Protein AF-A0A1A8PKD4-F1 (afdb_monomer)

Foldseek 3Di:
DPLPVVVVVLVVVLVVVLVVLVPDPDPDPVVSVVVNVVSVVVSVVVVVVSVVVVVVVVVVVVVVVPDDPPDPPDVVVVVVVVVVVD

Solvent-accessible surface area (backbone atoms only — not comparable to full-atom values): 5163 Å² total; per-residue (Å²): 129,79,67,59,66,57,51,52,55,49,51,54,53,52,51,53,50,51,51,54,56,65,74,48,88,58,96,47,68,67,57,48,54,53,51,52,52,53,50,53,50,53,52,50,53,52,52,52,50,52,50,53,52,50,50,53,53,48,53,56,52,51,62,72,64,70,86,63,99,75,73,73,79,54,69,69,57,55,53,54,50,55,66,72,76,107

Nearest PDB structures (foldseek):
  3zjc-assembly1_A  TM=7.106E-01  e=2.274E+00  Homo sapiens
  3fx7-assembly1_B  TM=5.402E-01  e=6.680E+00  Helicobacter pylori
  6vyp-assembly2_k  TM=4.991E-01  e=5.786E+00  Homo sapiens

pLDDT: mean 76.46, std 13.93, range [37.53, 91.81]

Radius of gyration: 19.99 Å; Cα contacts (8 Å, |Δi|>4): 11; chains: 1; bounding box: 45×25×54 Å

Secondary structure (DSSP, 8-state):
--HHHHHHHHHHHHHHHHHHHHHS--SSHHHHHHHHHHHHHHHHHHHHHHHHHHHHHHHHHHHHT-S-S-----HHHHHHHHHHH-

Organism: NCBI:txid704102

Structure (mmCIF, N/CA/C/O backbone):
data_AF-A0A1A8PKD4-F1
#
_entry.id   AF-A0A1A8PKD4-F1
#
loop_
_atom_site.group_PDB
_atom_site.id
_atom_site.type_symbol
_atom_site.label_atom_id
_atom_site.label_alt_id
_atom_site.label_comp_id
_atom_site.label_asym_id
_atom_site.label_entity_id
_atom_site.label_seq_id
_atom_site.pdbx_PDB_ins_code
_atom_site.Cartn_x
_atom_site.Cartn_y
_atom_site.Cartn_z
_atom_site.occupancy
_atom_site.B_iso_or_equiv
_atom_site.auth_seq_id
_atom_site.auth_comp_id
_atom_site.auth_asym_id
_atom_site.auth_atom_id
_atom_site.pdbx_PDB_model_num
ATOM 1 N N . SER A 1 1 ? 5.957 -8.204 -18.730 1.00 37.53 1 SER A N 1
ATOM 2 C CA . SER A 1 1 ? 4.523 -8.234 -18.384 1.00 37.53 1 SER A CA 1
ATOM 3 C C . SER A 1 1 ? 4.222 -8.820 -16.997 1.00 37.53 1 SER A C 1
ATOM 5 O O . SER A 1 1 ? 3.076 -8.755 -16.598 1.00 37.53 1 SER A O 1
ATOM 7 N N . ASN A 1 2 ? 5.196 -9.285 -16.195 1.00 46.50 2 ASN A N 1
ATOM 8 C CA . ASN A 1 2 ? 4.914 -9.912 -14.881 1.00 46.50 2 ASN A CA 1
ATOM 9 C C . ASN A 1 2 ? 4.734 -8.952 -13.683 1.00 46.50 2 ASN A C 1
ATOM 11 O O . ASN A 1 2 ? 4.595 -9.418 -12.557 1.00 46.50 2 ASN A O 1
ATOM 15 N N . GLY A 1 3 ? 4.785 -7.633 -13.888 1.00 51.88 3 GLY A N 1
ATOM 16 C CA . GLY A 1 3 ? 4.683 -6.658 -12.794 1.00 51.88 3 GLY A CA 1
ATOM 17 C C . GLY A 1 3 ? 3.252 -6.418 -12.305 1.00 51.88 3 GLY A C 1
ATOM 18 O O . GLY A 1 3 ? 3.054 -6.309 -11.101 1.00 51.88 3 GLY A O 1
ATOM 19 N N . SER A 1 4 ? 2.267 -6.376 -13.215 1.00 58.22 4 SER A N 1
ATOM 20 C CA . SER A 1 4 ? 0.900 -5.943 -12.879 1.00 58.22 4 SER A CA 1
ATOM 21 C C . SER A 1 4 ? 0.084 -7.009 -12.145 1.00 58.22 4 SER A C 1
ATOM 23 O O . SER A 1 4 ? -0.615 -6.682 -11.194 1.00 58.22 4 SER A O 1
ATOM 25 N N . ALA A 1 5 ? 0.232 -8.286 -12.511 1.00 62.97 5 ALA A N 1
ATOM 26 C CA . ALA A 1 5 ? -0.540 -9.372 -11.900 1.00 62.97 5 ALA A CA 1
ATOM 27 C C . ALA A 1 5 ? -0.201 -9.582 -10.412 1.00 62.97 5 ALA A C 1
ATOM 29 O O . ALA A 1 5 ? -1.075 -9.879 -9.609 1.00 62.97 5 ALA A O 1
ATOM 30 N N . VAL A 1 6 ? 1.066 -9.393 -10.023 1.00 69.44 6 VAL A N 1
ATOM 31 C CA . VAL A 1 6 ? 1.496 -9.522 -8.618 1.00 69.44 6 VAL A CA 1
ATOM 32 C C . VAL A 1 6 ? 1.064 -8.310 -7.789 1.00 69.44 6 VAL A C 1
ATOM 34 O O . VAL A 1 6 ? 0.723 -8.469 -6.620 1.00 69.44 6 VAL A O 1
ATOM 37 N N . SER A 1 7 ? 1.070 -7.103 -8.367 1.00 71.44 7 SER A N 1
ATOM 38 C CA . SER A 1 7 ? 0.587 -5.910 -7.663 1.00 71.44 7 SER A CA 1
ATOM 39 C C . SER A 1 7 ? -0.925 -5.940 -7.469 1.00 71.44 7 SER A C 1
ATOM 41 O O . SER A 1 7 ? -1.382 -5.660 -6.369 1.00 71.44 7 SER A O 1
ATOM 43 N N . GLU A 1 8 ? -1.693 -6.331 -8.489 1.00 75.62 8 GLU A N 1
ATOM 44 C CA . GLU A 1 8 ? -3.145 -6.510 -8.365 1.00 75.62 8 GLU A CA 1
ATOM 45 C C . GLU A 1 8 ? -3.477 -7.573 -7.317 1.00 75.62 8 GLU A C 1
ATOM 47 O O . GLU A 1 8 ? -4.334 -7.329 -6.468 1.00 75.62 8 GLU A O 1
ATOM 52 N N . ASP A 1 9 ? -2.745 -8.699 -7.319 1.00 80.88 9 ASP A N 1
ATOM 53 C CA . ASP A 1 9 ? -2.953 -9.777 -6.350 1.00 80.88 9 ASP A CA 1
ATOM 54 C C . ASP A 1 9 ? -2.763 -9.317 -4.896 1.00 80.88 9 ASP A C 1
ATOM 56 O O . ASP A 1 9 ? -3.495 -9.676 -3.974 1.00 80.88 9 ASP A O 1
ATOM 60 N N . LEU A 1 10 ? -1.755 -8.473 -4.703 1.00 80.31 10 LEU A N 1
ATOM 61 C CA . LEU A 1 10 ? -1.437 -7.898 -3.413 1.00 80.31 10 LEU A CA 1
ATOM 62 C C . LEU A 1 10 ? -2.502 -6.898 -2.949 1.00 80.31 10 LEU A C 1
ATOM 64 O O . LEU A 1 10 ? -2.928 -6.957 -1.796 1.00 80.31 10 LEU A O 1
ATOM 68 N N . PHE A 1 11 ? -2.932 -5.992 -3.829 1.00 81.06 11 PHE A N 1
ATOM 69 C CA . PHE A 1 11 ? -3.917 -4.975 -3.469 1.00 81.06 11 PHE A CA 1
ATOM 70 C C . PHE A 1 11 ? -5.256 -5.595 -3.073 1.00 81.06 11 PHE A C 1
ATOM 72 O O . PHE A 1 11 ? -5.802 -5.205 -2.042 1.00 81.06 11 PHE A O 1
ATOM 79 N N . TRP A 1 12 ? -5.755 -6.600 -3.807 1.00 84.38 12 TRP A N 1
ATOM 80 C CA . TRP A 1 12 ? -7.030 -7.225 -3.434 1.00 84.38 12 TRP A CA 1
ATOM 81 C C . TRP A 1 12 ? -6.937 -7.993 -2.112 1.00 84.38 12 TRP A C 1
ATOM 83 O O . TRP A 1 12 ? -7.887 -7.977 -1.333 1.00 84.38 12 TRP A O 1
ATOM 93 N N . LYS A 1 13 ? -5.797 -8.632 -1.809 1.00 86.56 13 LYS A N 1
ATOM 94 C CA . LYS A 1 13 ? -5.593 -9.316 -0.519 1.00 86.56 13 LYS A CA 1
ATOM 95 C C . LYS A 1 13 ? -5.606 -8.340 0.650 1.00 86.56 13 LYS A C 1
ATOM 97 O O . LYS A 1 13 ? -6.179 -8.654 1.692 1.00 86.56 13 LYS A O 1
ATOM 102 N N . LEU A 1 14 ? -4.978 -7.177 0.484 1.00 87.38 14 LEU A N 1
ATOM 103 C CA . LEU A 1 14 ? -4.962 -6.128 1.503 1.00 87.38 14 LEU A CA 1
ATOM 104 C C . LEU A 1 14 ? -6.358 -5.532 1.714 1.00 87.38 14 LEU A C 1
ATOM 106 O O . LEU A 1 14 ? -6.772 -5.378 2.859 1.00 87.38 14 LEU A O 1
ATOM 110 N N . ASP A 1 15 ? -7.101 -5.280 0.636 1.00 86.38 15 ASP A N 1
ATOM 111 C CA . ASP A 1 15 ? -8.475 -4.766 0.699 1.00 86.38 15 ASP A CA 1
ATOM 112 C C . ASP A 1 15 ? -9.443 -5.760 1.366 1.00 86.38 15 ASP A C 1
ATOM 114 O O . ASP A 1 15 ? -10.190 -5.402 2.282 1.00 86.38 15 ASP A O 1
ATOM 118 N N . ALA A 1 16 ? -9.363 -7.041 0.991 1.00 88.56 16 ALA A N 1
ATOM 119 C CA . ALA A 1 16 ? -10.149 -8.105 1.612 1.00 88.56 16 ALA A CA 1
ATOM 120 C C . ALA A 1 16 ? -9.846 -8.232 3.114 1.00 88.56 16 ALA A C 1
ATOM 122 O O . ALA A 1 16 ? -10.759 -8.380 3.928 1.00 88.56 16 ALA A O 1
ATOM 123 N N . LEU A 1 17 ? -8.569 -8.133 3.496 1.00 87.88 17 LEU A N 1
ATOM 124 C CA . LEU A 1 17 ? -8.148 -8.188 4.893 1.00 87.88 17 LEU A CA 1
ATOM 125 C C . LEU A 1 17 ? -8.607 -6.952 5.681 1.00 87.88 17 LEU A C 1
ATOM 127 O O . LEU A 1 17 ? -9.048 -7.087 6.821 1.00 87.88 17 LEU A O 1
ATOM 131 N N . GLN A 1 18 ? -8.548 -5.762 5.084 1.00 86.69 18 GLN A N 1
ATOM 132 C CA . GLN A 1 18 ? -9.024 -4.531 5.714 1.00 86.69 18 GLN A CA 1
ATOM 133 C C . GLN A 1 18 ? -10.541 -4.566 5.933 1.00 86.69 18 GLN A C 1
ATOM 135 O O . GLN A 1 18 ? -11.015 -4.211 7.013 1.00 86.69 18 GLN A O 1
ATOM 140 N N . THR A 1 19 ? -11.294 -5.051 4.944 1.00 87.62 19 THR A N 1
ATOM 141 C CA . THR A 1 19 ? -12.742 -5.263 5.058 1.00 87.62 19 THR A CA 1
ATOM 142 C C . THR A 1 19 ? -13.065 -6.268 6.163 1.00 87.62 19 THR A C 1
ATOM 144 O O . THR A 1 19 ? -13.876 -5.969 7.032 1.00 87.62 19 THR A O 1
ATOM 147 N N . PHE A 1 20 ? -12.356 -7.399 6.216 1.00 88.81 20 PHE A N 1
ATOM 148 C CA . PHE A 1 20 ? -12.518 -8.391 7.283 1.00 88.81 20 PHE A CA 1
ATOM 149 C C . PHE A 1 20 ? -12.281 -7.807 8.685 1.00 88.81 20 PHE A C 1
ATOM 151 O O . PHE A 1 20 ? -13.060 -8.060 9.600 1.00 88.81 20 PHE A O 1
ATOM 158 N N . ILE A 1 21 ? -11.225 -7.006 8.855 1.00 86.38 21 ILE A N 1
ATOM 159 C CA . ILE A 1 21 ? -10.893 -6.363 10.135 1.00 86.38 21 ILE A CA 1
ATOM 160 C C . ILE A 1 21 ? -11.972 -5.372 10.565 1.00 86.38 21 ILE A C 1
ATOM 162 O O . ILE A 1 21 ? -12.280 -5.293 11.751 1.00 86.38 21 ILE A O 1
ATOM 166 N N . ARG A 1 22 ? -12.546 -4.617 9.628 1.00 82.19 22 ARG A N 1
ATOM 167 C CA . ARG A 1 22 ? -13.612 -3.655 9.926 1.00 82.19 22 ARG A CA 1
ATOM 168 C C . ARG A 1 22 ? -14.924 -4.344 10.301 1.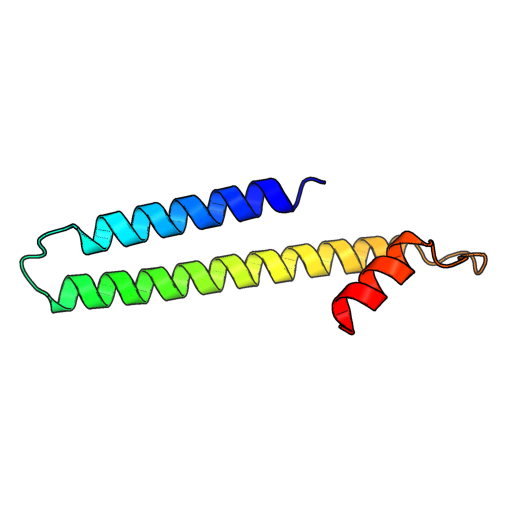00 82.19 22 ARG A C 1
ATOM 170 O O . ARG A 1 22 ? -15.621 -3.867 11.187 1.00 82.19 22 ARG A O 1
ATOM 177 N N . ASP A 1 23 ? -15.247 -5.449 9.638 1.00 89.31 23 ASP A N 1
ATOM 178 C CA . ASP A 1 23 ? -16.523 -6.151 9.820 1.00 89.31 23 ASP A CA 1
ATOM 179 C C . ASP A 1 23 ? -16.537 -7.039 11.087 1.00 89.31 23 ASP A C 1
ATOM 181 O O . ASP A 1 23 ? -17.557 -7.634 11.450 1.00 89.31 23 ASP A O 1
ATOM 185 N N . LEU A 1 24 ? -15.407 -7.116 11.796 1.00 87.25 24 LEU A N 1
ATOM 186 C CA . LEU A 1 24 ? -15.298 -7.759 13.099 1.00 87.25 24 LEU A CA 1
ATOM 187 C C . LEU A 1 24 ? -15.896 -6.877 14.201 1.00 87.25 24 LEU A C 1
ATOM 189 O O . LEU A 1 24 ? -15.549 -5.710 14.367 1.00 87.25 24 LEU A O 1
ATOM 193 N N . HIS A 1 25 ? -16.766 -7.476 15.015 1.00 83.31 25 HIS A N 1
ATOM 194 C CA . HIS A 1 25 ? -17.333 -6.838 16.203 1.00 83.31 25 HIS A CA 1
ATOM 195 C C . HIS A 1 25 ? -16.328 -6.917 17.355 1.00 83.31 25 HIS A C 1
ATOM 197 O O . HIS A 1 25 ? -16.455 -7.755 18.251 1.00 83.31 25 HIS A O 1
ATOM 203 N N . TRP A 1 26 ? -15.281 -6.095 17.290 1.00 86.88 26 TRP A N 1
ATOM 204 C CA . TRP A 1 26 ? -14.255 -6.067 18.325 1.00 86.88 26 TRP A CA 1
ATOM 205 C C . TRP A 1 26 ? -14.873 -5.697 19.681 1.00 86.88 26 TRP A C 1
ATOM 207 O O . TRP A 1 26 ? -15.619 -4.722 19.760 1.00 86.88 26 TRP A O 1
ATOM 217 N N . PRO A 1 27 ? -14.560 -6.440 20.757 1.00 85.50 27 PRO A N 1
ATOM 218 C CA . PRO A 1 27 ? -15.041 -6.107 22.098 1.00 85.50 27 PRO A CA 1
ATOM 219 C C . PRO A 1 27 ? -14.483 -4.764 22.596 1.00 85.50 27 PRO A C 1
ATOM 221 O O . PRO A 1 27 ? -15.115 -4.103 23.414 1.00 85.50 27 PRO A O 1
ATOM 224 N N . GLU A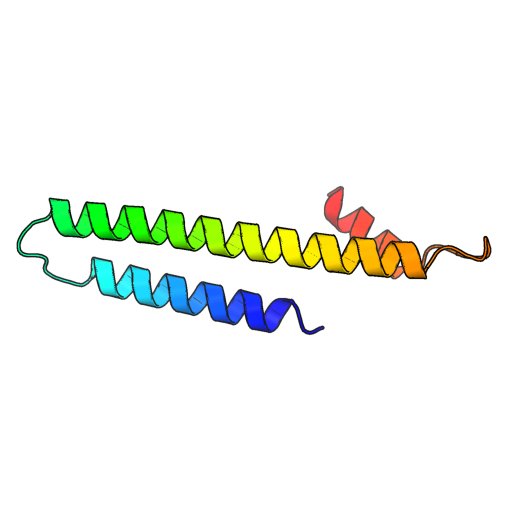 1 28 ? -13.323 -4.355 22.074 1.00 89.12 28 GLU A N 1
ATOM 225 C CA . GLU A 1 28 ? -12.651 -3.091 22.363 1.00 89.12 28 GLU A CA 1
ATOM 226 C C . GLU A 1 28 ? -12.380 -2.346 21.047 1.00 89.12 28 GLU A C 1
ATOM 228 O O . GLU A 1 28 ? -11.646 -2.828 20.182 1.00 89.12 28 GLU A O 1
ATOM 233 N N . GLU A 1 29 ? -12.956 -1.155 20.888 1.00 83.25 29 GLU A N 1
ATOM 234 C CA . GLU A 1 29 ? -12.842 -0.351 19.659 1.00 83.25 29 GLU A CA 1
ATOM 235 C C . GLU A 1 29 ? -11.396 0.122 19.394 1.00 83.25 29 GLU A C 1
ATOM 237 O O . GLU A 1 29 ? -10.941 0.209 18.247 1.00 83.25 29 GLU A O 1
ATOM 242 N N . GLU A 1 30 ? -10.628 0.349 20.465 1.00 88.06 30 GLU A N 1
ATOM 243 C CA . GLU A 1 30 ? -9.214 0.731 20.394 1.00 88.06 30 GLU A CA 1
ATOM 244 C C . GLU A 1 30 ? -8.362 -0.373 19.746 1.00 88.06 30 GLU A C 1
ATOM 246 O O . GLU A 1 30 ? -7.461 -0.086 18.953 1.00 88.06 30 GLU A O 1
ATOM 251 N N . PHE A 1 31 ? -8.699 -1.645 19.989 1.00 86.38 31 PHE A N 1
ATOM 252 C CA . PHE A 1 31 ? -8.014 -2.779 19.374 1.00 86.38 31 PHE A CA 1
ATOM 253 C C . PHE A 1 31 ? -8.219 -2.808 17.856 1.00 86.38 31 PHE A C 1
ATOM 255 O O . PHE A 1 31 ? -7.245 -2.940 17.111 1.00 86.38 31 PHE A O 1
ATOM 262 N N . GLY A 1 32 ? -9.461 -2.626 17.390 1.00 85.94 32 GLY A N 1
ATOM 263 C CA . GLY A 1 32 ? -9.775 -2.556 15.958 1.00 85.94 32 GLY A CA 1
ATOM 264 C C . GLY A 1 32 ? -9.019 -1.422 15.262 1.00 85.94 32 GLY A C 1
ATOM 265 O O . GLY A 1 32 ? -8.383 -1.634 14.227 1.00 85.94 32 GLY A O 1
ATOM 266 N N . THR A 1 33 ? -8.986 -0.246 15.894 1.00 86.06 33 THR A N 1
ATOM 267 C CA . THR A 1 33 ? -8.257 0.937 15.402 1.00 86.06 33 THR A CA 1
ATOM 268 C C . THR A 1 33 ? -6.744 0.694 15.327 1.00 86.06 33 THR A C 1
ATOM 270 O O . THR A 1 33 ? -6.077 1.050 14.345 1.00 86.06 33 THR A O 1
ATOM 273 N N . HIS A 1 34 ? -6.176 0.053 16.351 1.00 91.81 34 HIS A N 1
ATOM 274 C CA . HIS A 1 34 ? -4.756 -0.281 16.385 1.00 91.81 34 HIS A CA 1
ATOM 275 C C . HIS A 1 34 ? -4.394 -1.306 15.300 1.00 91.81 34 HIS A C 1
ATOM 277 O O . HIS A 1 34 ? -3.371 -1.172 14.622 1.00 91.81 34 HIS A O 1
ATOM 283 N N . LEU A 1 35 ? -5.253 -2.307 15.091 1.00 88.50 35 LEU A N 1
ATOM 284 C CA . LEU A 1 35 ? -5.073 -3.321 14.058 1.00 88.50 35 LEU A CA 1
ATOM 285 C C . LEU A 1 35 ? -5.125 -2.702 12.653 1.00 88.50 35 LEU A C 1
ATOM 287 O O . LEU A 1 35 ? -4.253 -2.983 11.829 1.00 88.50 35 LEU A O 1
ATOM 291 N N . GLU A 1 36 ? -6.085 -1.809 12.398 1.00 87.25 36 GLU A N 1
ATOM 292 C CA . GLU A 1 36 ? -6.206 -1.093 11.125 1.00 87.25 36 GLU A CA 1
ATOM 293 C C . GLU A 1 36 ? -4.959 -0.239 10.835 1.00 87.25 36 GLU A C 1
ATOM 295 O O . GLU A 1 36 ? -4.418 -0.261 9.727 1.00 87.25 36 GLU A O 1
ATOM 300 N N . THR A 1 37 ? -4.449 0.472 11.844 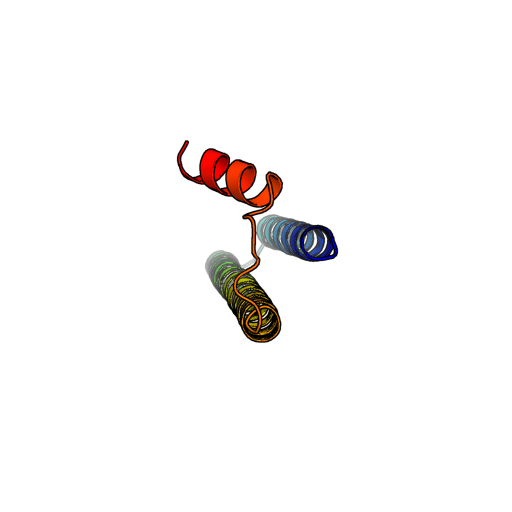1.00 90.00 37 THR A N 1
ATOM 301 C CA . THR A 1 37 ? -3.223 1.279 11.726 1.00 90.00 37 THR A CA 1
ATOM 302 C C . THR A 1 37 ? -2.022 0.413 11.348 1.00 90.00 37 THR A C 1
ATOM 304 O O . THR A 1 37 ? -1.269 0.748 10.430 1.00 90.00 37 THR A O 1
ATOM 307 N N . ARG A 1 38 ? -1.855 -0.740 12.007 1.00 91.75 38 ARG A N 1
ATOM 308 C CA . ARG A 1 38 ? -0.778 -1.686 11.685 1.00 91.75 38 ARG A CA 1
ATOM 309 C C . ARG A 1 38 ? -0.911 -2.247 10.271 1.00 91.75 38 ARG A C 1
ATOM 311 O O . ARG A 1 38 ? 0.102 -2.404 9.591 1.00 91.75 38 ARG A O 1
ATOM 318 N N . LEU A 1 39 ? -2.135 -2.496 9.810 1.00 89.00 39 LEU A N 1
ATOM 319 C CA . LEU A 1 39 ? -2.398 -2.957 8.448 1.00 89.00 39 LEU A CA 1
ATOM 320 C C . LEU A 1 39 ? -1.981 -1.928 7.394 1.00 89.00 39 LEU A C 1
ATOM 322 O O . LEU A 1 39 ? -1.365 -2.281 6.387 1.00 89.00 39 LEU A O 1
ATOM 326 N N . LYS A 1 40 ? -2.296 -0.650 7.633 1.00 86.75 40 LYS A N 1
ATOM 327 C CA . LYS A 1 40 ? -1.915 0.463 6.751 1.00 86.75 40 L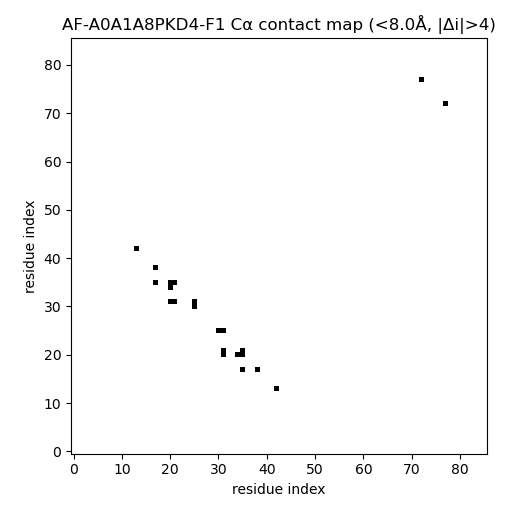YS A CA 1
ATOM 328 C C . LYS A 1 40 ? -0.397 0.584 6.644 1.00 86.75 40 LYS A C 1
ATOM 330 O O . LYS A 1 40 ? 0.120 0.727 5.538 1.00 86.75 40 LYS A O 1
ATOM 335 N N . LEU A 1 41 ? 0.315 0.449 7.765 1.00 91.44 41 LEU A N 1
ATOM 336 C CA . LEU A 1 41 ? 1.781 0.439 7.780 1.00 91.44 41 LEU A CA 1
ATOM 337 C C . LEU A 1 41 ? 2.347 -0.747 6.992 1.00 91.44 41 LEU A C 1
ATOM 339 O O . LEU A 1 41 ? 3.157 -0.541 6.094 1.00 91.44 41 LEU A O 1
ATOM 343 N N . MET A 1 42 ? 1.849 -1.964 7.234 1.00 88.38 42 MET A N 1
ATOM 344 C CA . MET A 1 42 ? 2.260 -3.141 6.459 1.00 88.38 42 MET A CA 1
ATOM 345 C C . MET A 1 42 ? 2.014 -2.958 4.956 1.00 88.38 42 MET A C 1
ATOM 347 O O . MET A 1 42 ? 2.876 -3.287 4.146 1.00 88.38 42 MET A O 1
ATOM 351 N N . SER A 1 43 ? 0.864 -2.398 4.577 1.00 83.56 43 SER A N 1
ATOM 352 C CA . SER A 1 43 ? 0.526 -2.113 3.177 1.00 83.56 43 SER A CA 1
ATOM 353 C C . SER A 1 43 ? 1.517 -1.128 2.553 1.00 83.56 43 SER A C 1
ATOM 355 O O . SER A 1 43 ? 2.038 -1.375 1.465 1.00 83.56 43 SER A O 1
ATOM 357 N N . SER A 1 44 ? 1.824 -0.041 3.265 1.00 87.12 44 SER A N 1
ATOM 358 C CA . SER A 1 44 ? 2.810 0.961 2.851 1.00 87.12 44 SER A CA 1
ATOM 359 C C . SER A 1 44 ? 4.197 0.343 2.647 1.00 87.12 44 SER A C 1
ATOM 361 O O . SER A 1 44 ? 4.806 0.528 1.591 1.00 87.12 44 SER A O 1
ATOM 363 N N . ASP A 1 45 ? 4.667 -0.460 3.603 1.00 88.62 45 ASP A N 1
ATOM 364 C CA . ASP A 1 45 ? 5.979 -1.116 3.543 1.00 88.62 45 ASP A CA 1
ATOM 365 C C . ASP A 1 45 ? 6.078 -2.107 2.372 1.00 88.62 45 ASP A C 1
ATOM 367 O O . ASP A 1 45 ? 7.114 -2.215 1.701 1.00 88.62 45 ASP A O 1
ATOM 371 N N . MET A 1 46 ? 4.989 -2.827 2.083 1.00 84.69 46 MET A N 1
ATOM 372 C CA . MET A 1 46 ? 4.920 -3.750 0.949 1.00 84.69 46 MET A CA 1
ATOM 373 C C . MET A 1 46 ? 4.973 -3.015 -0.394 1.00 84.69 46 MET A C 1
ATOM 375 O O . MET A 1 46 ? 5.695 -3.449 -1.300 1.00 84.69 46 MET A O 1
ATOM 379 N N . ILE A 1 47 ? 4.256 -1.894 -0.523 1.00 84.44 47 ILE A N 1
ATOM 380 C CA . ILE A 1 47 ? 4.288 -1.049 -1.725 1.00 84.44 47 ILE A CA 1
ATOM 381 C C . ILE A 1 47 ? 5.697 -0.490 -1.927 1.00 84.44 47 ILE A C 1
ATOM 383 O O . ILE A 1 47 ? 6.269 -0.632 -3.012 1.00 84.44 47 ILE A O 1
ATOM 387 N N . GLU A 1 48 ? 6.298 0.075 -0.880 1.00 87.56 48 GLU A N 1
ATOM 388 C CA . GLU A 1 48 ? 7.646 0.640 -0.942 1.00 87.56 48 GLU A CA 1
ATOM 389 C C . GLU A 1 48 ? 8.683 -0.426 -1.337 1.00 87.56 48 GLU A C 1
ATOM 391 O O . GLU A 1 48 ? 9.534 -0.202 -2.204 1.00 87.56 48 GLU A O 1
ATOM 396 N N . SER A 1 49 ? 8.569 -1.632 -0.777 1.00 86.94 49 SER A N 1
ATOM 397 C CA . SER A 1 49 ? 9.415 -2.773 -1.135 1.00 86.94 49 SER A CA 1
ATOM 398 C C . SER A 1 49 ? 9.252 -3.183 -2.603 1.00 86.94 49 SER A C 1
ATOM 400 O O . SER A 1 49 ? 10.238 -3.479 -3.284 1.00 86.94 49 SER A O 1
ATOM 402 N N . CYS A 1 50 ? 8.027 -3.176 -3.134 1.00 82.56 50 CYS A N 1
ATOM 403 C CA . CYS A 1 50 ? 7.767 -3.416 -4.556 1.00 82.56 50 CYS A CA 1
ATOM 404 C C . CYS A 1 50 ? 8.404 -2.346 -5.454 1.00 82.56 50 CYS A C 1
ATOM 406 O O . CYS A 1 50 ? 9.019 -2.691 -6.471 1.00 82.56 50 CYS A O 1
ATOM 408 N N . ILE A 1 51 ? 8.319 -1.069 -5.071 1.00 84.75 51 ILE A N 1
ATOM 409 C CA . ILE A 1 51 ? 8.943 0.045 -5.798 1.00 84.75 51 ILE A CA 1
ATOM 410 C C . ILE A 1 51 ? 10.465 -0.123 -5.812 1.00 84.75 51 ILE A C 1
ATOM 412 O O . ILE A 1 51 ? 11.074 -0.093 -6.883 1.00 84.75 51 ILE A O 1
ATOM 416 N N . LYS A 1 52 ? 11.080 -0.385 -4.650 1.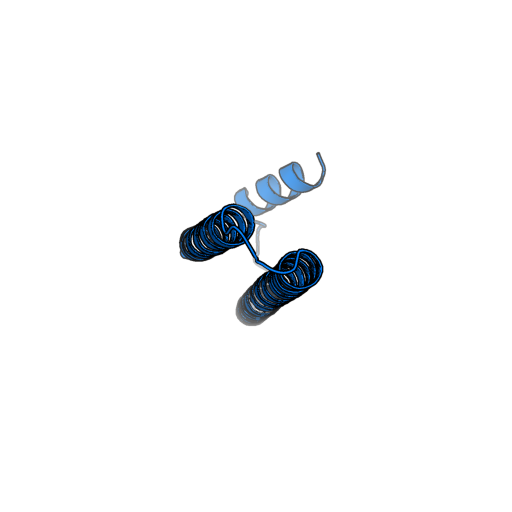00 88.44 52 LYS A N 1
ATOM 417 C CA . LYS A 1 52 ? 12.529 -0.614 -4.519 1.00 88.44 52 LYS A CA 1
ATOM 418 C C . LYS A 1 52 ? 13.005 -1.758 -5.420 1.00 88.44 52 LYS A C 1
ATOM 420 O O . LYS A 1 52 ? 13.971 -1.588 -6.165 1.00 88.44 52 LYS A O 1
ATOM 425 N N . ARG A 1 53 ? 12.298 -2.897 -5.428 1.00 84.94 53 ARG A N 1
ATOM 426 C CA . ARG A 1 53 ? 12.619 -4.034 -6.314 1.00 84.94 53 ARG A CA 1
ATOM 427 C C . ARG A 1 53 ? 12.494 -3.677 -7.794 1.00 84.94 53 ARG A C 1
ATOM 429 O O . ARG A 1 53 ? 13.359 -4.047 -8.585 1.00 84.94 53 ARG A O 1
ATOM 436 N N . THR A 1 54 ? 11.429 -2.970 -8.170 1.00 83.88 54 THR A N 1
ATOM 437 C CA . THR A 1 54 ? 11.184 -2.572 -9.566 1.00 83.88 54 THR A CA 1
ATOM 438 C C . THR A 1 54 ? 12.261 -1.611 -10.054 1.00 83.88 54 THR A C 1
ATOM 440 O O . THR A 1 54 ? 12.814 -1.805 -11.136 1.00 83.88 54 THR A O 1
ATOM 443 N N . ARG A 1 55 ? 12.625 -0.629 -9.223 1.00 82.81 55 ARG A N 1
ATOM 444 C CA . ARG A 1 55 ? 13.720 0.303 -9.490 1.00 82.81 55 ARG A CA 1
ATOM 445 C C . ARG A 1 55 ? 15.048 -0.426 -9.680 1.00 82.81 55 ARG A C 1
ATOM 447 O O . ARG A 1 55 ? 15.711 -0.198 -10.68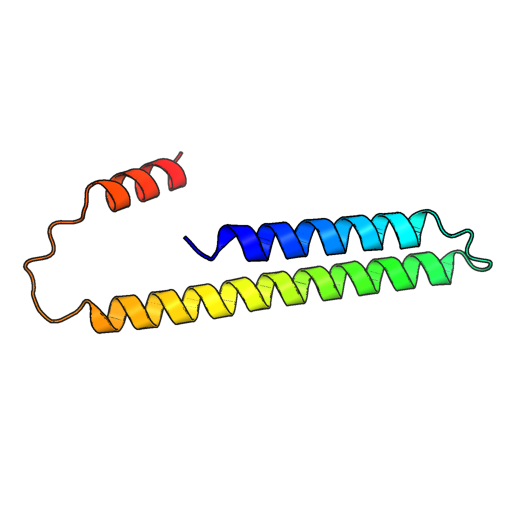5 1.00 82.81 55 ARG A O 1
ATOM 454 N N . ALA A 1 56 ? 15.405 -1.343 -8.781 1.00 87.44 56 ALA A N 1
ATOM 455 C CA . ALA A 1 56 ? 16.642 -2.116 -8.898 1.00 87.44 56 ALA A CA 1
ATOM 456 C C . ALA A 1 56 ? 16.681 -2.963 -10.185 1.00 87.44 56 ALA A C 1
ATOM 458 O O . ALA A 1 56 ? 17.695 -3.003 -10.883 1.00 87.44 56 ALA A O 1
ATOM 459 N N . ALA A 1 57 ? 15.563 -3.605 -10.546 1.00 83.81 57 ALA A N 1
ATOM 460 C CA . ALA A 1 57 ? 15.454 -4.357 -11.796 1.00 83.81 57 ALA A CA 1
ATOM 461 C C . ALA A 1 57 ? 15.589 -3.452 -13.034 1.00 83.81 57 ALA A C 1
ATOM 463 O O . ALA A 1 57 ? 16.218 -3.845 -14.021 1.00 83.81 57 ALA A O 1
ATOM 464 N N . PHE A 1 58 ? 15.027 -2.241 -12.982 1.00 82.25 58 PHE A N 1
ATOM 465 C CA . PHE A 1 58 ? 15.161 -1.243 -14.038 1.00 82.25 58 PHE A CA 1
ATOM 466 C C . PHE A 1 58 ? 16.605 -0.749 -14.176 1.00 82.25 58 PHE A C 1
ATOM 468 O O . PHE A 1 58 ? 17.153 -0.800 -15.276 1.00 82.25 58 PHE A O 1
ATOM 475 N N . GLU A 1 59 ? 17.252 -0.357 -13.075 1.00 86.81 59 GLU A N 1
ATOM 476 C CA . GLU A 1 59 ? 18.658 0.068 -13.055 1.00 86.81 59 GLU A CA 1
ATOM 477 C C . GLU A 1 59 ? 19.579 -1.038 -13.599 1.00 86.81 59 GLU A C 1
ATOM 479 O O . GLU A 1 59 ? 20.415 -0.780 -14.465 1.00 86.81 59 GLU A O 1
ATOM 484 N N . ALA A 1 60 ? 19.370 -2.296 -13.200 1.00 85.00 60 ALA A N 1
ATOM 485 C CA . ALA A 1 60 ? 20.123 -3.436 -13.726 1.00 85.00 60 ALA A CA 1
ATOM 486 C C . ALA A 1 60 ? 19.922 -3.642 -15.240 1.00 85.00 60 ALA A C 1
ATOM 488 O O . ALA A 1 60 ? 20.864 -3.988 -15.961 1.00 85.00 60 ALA A O 1
ATOM 489 N N . LYS A 1 61 ? 18.701 -3.424 -15.748 1.00 80.69 61 LYS A N 1
ATOM 490 C CA . LYS A 1 61 ? 18.405 -3.507 -17.185 1.00 80.69 61 LYS A CA 1
ATOM 491 C C . LYS A 1 61 ? 19.020 -2.340 -17.962 1.00 80.69 61 LYS A C 1
ATOM 493 O O . LYS A 1 61 ? 19.516 -2.551 -19.069 1.00 80.69 61 LYS A O 1
ATOM 498 N N . LEU A 1 62 ? 19.043 -1.145 -17.374 1.00 81.31 62 LEU A N 1
ATOM 499 C CA . LEU A 1 62 ? 19.672 0.046 -17.942 1.00 81.31 62 LEU A CA 1
ATOM 500 C C . LEU A 1 62 ? 21.192 -0.130 -18.061 1.00 81.31 62 LEU A C 1
ATOM 502 O O . LEU A 1 62 ? 21.747 0.102 -19.132 1.00 81.31 62 LEU A O 1
ATOM 506 N N . GLN A 1 63 ? 21.850 -0.639 -17.014 1.00 78.12 63 GLN A N 1
ATOM 507 C CA .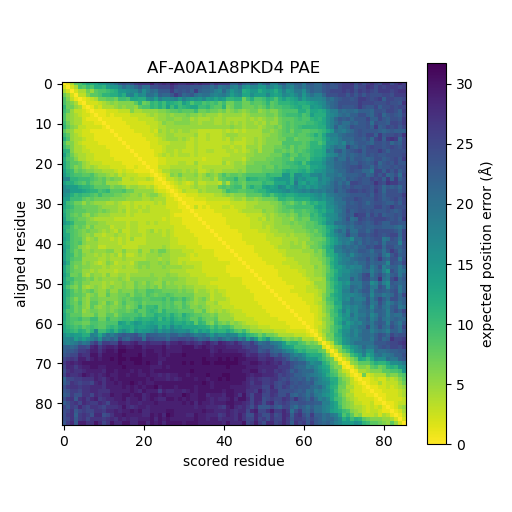 GLN A 1 63 ? 23.289 -0.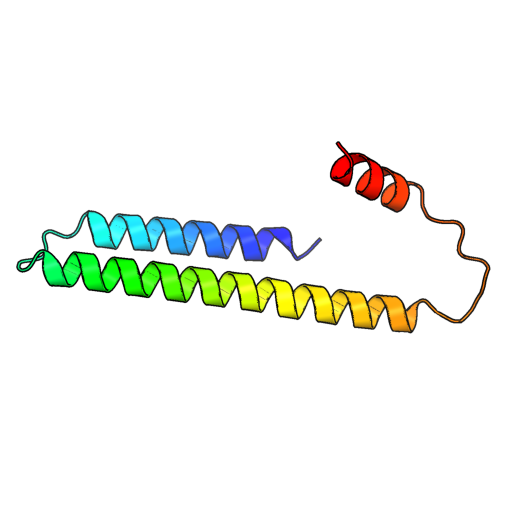942 -17.023 1.00 78.12 63 GLN A CA 1
ATOM 508 C C . GLN A 1 63 ? 23.664 -1.961 -18.110 1.00 78.12 63 GLN A C 1
ATOM 510 O O . GLN A 1 63 ? 24.669 -1.802 -18.797 1.00 78.12 63 GLN A O 1
ATOM 515 N N . ARG A 1 64 ? 22.823 -2.980 -18.336 1.00 67.94 64 ARG A N 1
ATOM 516 C CA . ARG A 1 64 ? 23.013 -3.947 -19.434 1.00 67.94 64 ARG A CA 1
ATOM 517 C C . ARG A 1 64 ? 22.798 -3.352 -20.829 1.00 67.94 64 ARG A C 1
ATOM 519 O O . ARG A 1 64 ? 23.291 -3.920 -21.797 1.00 67.94 64 ARG A O 1
ATOM 526 N N . SER A 1 65 ? 22.079 -2.236 -20.936 1.00 60.28 65 SER A N 1
ATOM 527 C CA . SER A 1 65 ? 21.738 -1.595 -22.213 1.00 60.28 65 SER A CA 1
ATOM 528 C C . SER A 1 65 ? 22.797 -0.588 -22.696 1.00 60.28 65 SER A C 1
ATOM 530 O O . SER A 1 65 ? 22.673 -0.063 -23.798 1.00 60.28 65 SER A O 1
ATOM 532 N N . SER A 1 66 ? 23.860 -0.332 -21.922 1.00 53.81 66 SER A N 1
ATOM 533 C CA . SER A 1 66 ? 24.903 0.643 -22.266 1.00 53.81 66 SER A CA 1
ATOM 534 C C . SER A 1 66 ? 26.184 -0.030 -22.769 1.00 53.81 66 SER A C 1
ATOM 536 O O . SER A 1 66 ? 27.083 -0.316 -21.981 1.00 53.81 66 SER A O 1
ATOM 538 N N . ARG A 1 67 ? 26.276 -0.272 -24.088 1.00 55.66 67 ARG A N 1
ATOM 539 C CA . ARG A 1 67 ? 27.565 -0.415 -24.808 1.00 55.66 67 ARG A CA 1
ATOM 540 C C . ARG A 1 67 ? 27.589 0.082 -26.261 1.00 55.66 67 ARG A C 1
ATOM 542 O O . ARG A 1 67 ? 28.664 0.078 -26.848 1.00 55.66 67 ARG A O 1
ATOM 549 N N . THR A 1 68 ? 26.490 0.563 -26.842 1.00 48.53 68 THR A N 1
ATOM 550 C CA . THR A 1 68 ? 26.504 1.083 -28.223 1.00 48.53 68 THR A CA 1
ATOM 551 C C . THR A 1 68 ? 25.554 2.268 -28.378 1.00 48.53 68 THR A C 1
ATOM 553 O O . THR A 1 68 ? 24.354 2.146 -28.139 1.00 48.53 68 THR A O 1
ATOM 556 N N . THR A 1 69 ? 26.082 3.414 -28.805 1.00 46.19 69 THR A N 1
ATOM 557 C CA . THR A 1 69 ? 25.375 4.667 -29.136 1.00 46.19 69 THR A CA 1
ATOM 558 C C . THR A 1 69 ? 24.552 4.583 -30.431 1.00 46.19 69 THR A C 1
ATOM 560 O O . THR A 1 69 ? 24.520 5.528 -31.207 1.00 46.19 69 THR A O 1
ATOM 563 N N . ASP A 1 70 ? 23.854 3.469 -30.651 1.00 51.22 70 ASP A N 1
ATOM 564 C CA . ASP A 1 70 ? 22.873 3.296 -31.739 1.00 51.22 70 ASP A CA 1
ATOM 565 C C . ASP A 1 70 ? 21.429 3.258 -31.209 1.00 51.22 70 ASP A C 1
ATOM 567 O O . ASP A 1 70 ? 20.492 2.812 -31.874 1.00 51.22 70 ASP A O 1
ATOM 571 N N . PHE A 1 71 ? 21.219 3.719 -29.972 1.00 51.66 71 PHE A N 1
ATOM 572 C CA . PHE A 1 71 ? 19.915 3.672 -29.322 1.00 51.66 71 PHE A CA 1
ATOM 573 C C . PHE A 1 71 ? 18.996 4.781 -29.856 1.00 51.66 71 PHE A C 1
ATOM 575 O O . PHE A 1 71 ? 18.828 5.835 -29.242 1.00 51.66 71 PHE A O 1
ATOM 582 N N . ARG A 1 72 ? 18.362 4.538 -31.009 1.00 59.47 72 ARG A N 1
ATOM 583 C CA . ARG A 1 72 ? 17.114 5.227 -31.362 1.00 59.47 72 ARG A CA 1
ATOM 584 C C . ARG A 1 72 ? 16.091 4.909 -30.276 1.00 59.47 72 ARG A C 1
ATOM 586 O O . ARG A 1 72 ? 15.711 3.752 -30.120 1.00 59.47 72 ARG A O 1
ATOM 593 N N . VAL A 1 73 ? 15.669 5.930 -29.531 1.00 59.88 73 VAL A N 1
ATOM 594 C CA . VAL A 1 73 ? 14.622 5.826 -28.506 1.00 59.88 73 VAL A CA 1
ATOM 595 C C . VAL A 1 73 ? 13.388 5.158 -29.134 1.00 59.88 73 VAL A C 1
ATOM 597 O O . VAL A 1 73 ? 12.815 5.719 -30.069 1.00 59.88 73 VAL A O 1
ATOM 600 N N . PRO A 1 74 ? 12.988 3.953 -28.686 1.00 66.00 74 PRO A N 1
ATOM 601 C CA . PRO A 1 74 ? 11.812 3.281 -29.219 1.00 66.00 74 PRO A CA 1
ATOM 602 C C . PRO A 1 74 ? 10.557 4.124 -28.993 1.00 66.00 74 PRO A C 1
ATOM 604 O O . PRO A 1 74 ? 10.380 4.697 -27.918 1.00 66.00 74 PRO A O 1
ATOM 607 N N . GLN A 1 75 ? 9.653 4.13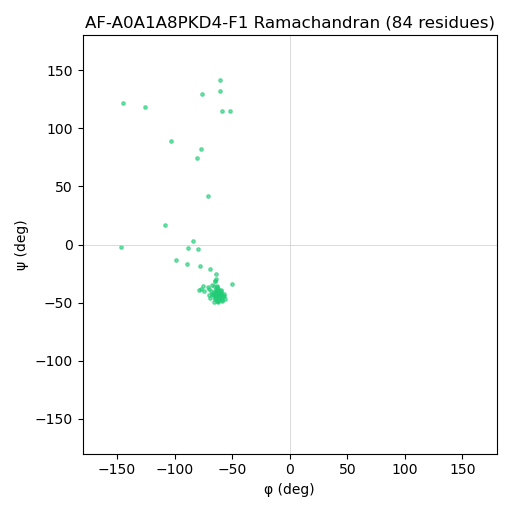7 -29.976 1.00 59.38 75 GLN A N 1
ATOM 608 C CA . GLN A 1 75 ? 8.399 4.904 -29.948 1.00 59.38 75 GLN A CA 1
ATOM 609 C C . GLN A 1 75 ? 7.593 4.690 -28.651 1.00 59.38 75 GLN A C 1
ATOM 611 O O . GLN A 1 75 ? 6.975 5.616 -28.138 1.00 59.38 75 GLN A O 1
ATOM 616 N N . SER A 1 76 ? 7.651 3.484 -28.081 1.00 60.00 76 SER A N 1
ATOM 617 C CA . SER A 1 76 ? 6.984 3.122 -26.826 1.00 60.00 76 SER A CA 1
ATOM 618 C C . SER A 1 76 ? 7.501 3.884 -25.603 1.00 60.00 76 SER A C 1
ATOM 620 O O . SER A 1 76 ? 6.738 4.127 -24.670 1.00 60.00 76 SER A O 1
ATOM 622 N N . ILE A 1 77 ? 8.774 4.291 -25.602 1.00 68.56 77 ILE A N 1
ATOM 623 C CA . ILE A 1 77 ? 9.354 5.129 -24.547 1.00 68.56 77 ILE A CA 1
ATOM 624 C C . ILE A 1 77 ? 8.851 6.568 -24.686 1.00 68.56 77 ILE A C 1
ATOM 626 O O . ILE A 1 77 ? 8.490 7.174 -23.681 1.00 68.56 77 ILE A O 1
ATOM 630 N N . CYS A 1 78 ? 8.735 7.083 -25.915 1.00 64.19 78 CYS A N 1
ATOM 631 C CA . CYS A 1 78 ? 8.131 8.395 -26.166 1.00 64.19 78 CYS A CA 1
ATOM 632 C C . CYS A 1 78 ? 6.663 8.433 -25.713 1.00 64.19 78 CYS A C 1
ATOM 634 O O . CYS A 1 78 ? 6.247 9.386 -25.065 1.00 64.19 78 CYS A O 1
ATOM 636 N N . THR A 1 79 ? 5.888 7.376 -25.982 1.00 71.62 79 THR A N 1
ATOM 637 C CA . THR A 1 79 ? 4.498 7.277 -25.510 1.00 71.62 79 THR A CA 1
ATOM 638 C C . THR A 1 79 ? 4.410 7.239 -23.984 1.00 71.62 79 THR A C 1
ATOM 640 O O . THR A 1 79 ? 3.569 7.928 -23.421 1.00 71.62 79 THR A O 1
ATOM 643 N N . MET A 1 80 ? 5.291 6.499 -23.299 1.00 69.31 80 MET A N 1
ATOM 644 C CA . MET A 1 80 ? 5.326 6.495 -21.828 1.00 69.31 80 MET A CA 1
ATOM 645 C C . MET A 1 80 ? 5.663 7.867 -21.246 1.00 69.31 80 MET A C 1
ATOM 647 O O . MET A 1 80 ? 5.075 8.254 -20.243 1.00 69.31 80 MET A O 1
ATOM 651 N N . PHE A 1 81 ? 6.586 8.605 -21.868 1.00 69.12 81 PHE A N 1
ATOM 652 C CA . PHE A 1 81 ? 6.917 9.955 -21.420 1.00 69.12 81 PHE A CA 1
ATOM 653 C C . PHE A 1 81 ? 5.742 10.916 -21.614 1.00 69.12 81 PHE A C 1
ATOM 655 O O . PHE A 1 81 ? 5.417 11.664 -20.702 1.00 69.12 81 PHE A O 1
ATOM 662 N N . ASN A 1 82 ? 5.059 10.844 -22.757 1.00 62.38 82 ASN A N 1
ATOM 663 C CA . ASN A 1 82 ? 3.916 11.710 -23.043 1.00 62.38 82 ASN A CA 1
ATOM 664 C C . ASN A 1 82 ? 2.726 11.461 -22.104 1.00 62.38 82 ASN A C 1
ATOM 666 O O . ASN A 1 82 ? 2.022 12.403 -21.785 1.00 62.38 82 ASN A O 1
ATOM 670 N N . VAL A 1 83 ? 2.529 10.228 -21.625 1.00 65.06 83 VAL A N 1
ATOM 671 C CA . VAL A 1 83 ? 1.480 9.888 -20.640 1.00 65.06 83 VAL A CA 1
ATOM 672 C C . VAL A 1 83 ? 1.864 10.291 -19.209 1.00 65.06 83 VAL A C 1
ATOM 674 O O . VAL A 1 83 ? 1.001 10.370 -18.350 1.00 65.06 83 VAL A O 1
ATOM 677 N N . MET A 1 84 ? 3.151 10.524 -18.926 1.00 59.72 84 MET A N 1
ATOM 678 C CA . MET A 1 84 ? 3.607 11.016 -17.615 1.00 59.72 84 MET A CA 1
ATOM 679 C C . MET A 1 84 ? 3.640 12.547 -17.515 1.00 59.72 84 MET A C 1
ATOM 681 O O . MET A 1 84 ? 3.792 13.070 -16.413 1.00 59.72 84 MET A O 1
ATOM 685 N N . VAL A 1 85 ? 3.612 13.248 -18.651 1.00 58.78 85 VAL A N 1
ATOM 686 C CA . VAL A 1 85 ? 3.702 14.717 -18.728 1.00 58.78 85 VAL A CA 1
ATOM 687 C C . VAL A 1 85 ? 2.318 15.370 -18.875 1.00 58.78 85 VAL A C 1
ATOM 689 O O . VAL A 1 85 ? 2.206 16.576 -18.668 1.00 58.78 85 VAL A O 1
ATOM 692 N N . ASP A 1 86 ? 1.291 14.577 -19.178 1.00 46.06 86 ASP A N 1
ATOM 693 C CA . ASP A 1 86 ? -0.132 14.943 -19.107 1.00 46.06 86 ASP A CA 1
ATOM 694 C C . ASP A 1 86 ? -0.726 14.443 -17.776 1.00 46.06 86 ASP A C 1
ATOM 696 O O . ASP A 1 86 ? -1.510 15.187 -17.144 1.00 46.06 86 ASP A O 1
#

Sequence (86 aa):
SNGSAVSEDLFWKLDALQTFIRDLHWPEEEFGTHLETRLKLMSSDMIESCIKRTRAAFEAKLQRSSRTTDFRVPQSICTMFNVMVD

InterPro domains:
  IPR010439 MUN domain [PF06292] (2-86)
  IPR014770 Munc13 homology 1 [PS51258] (1-54)
  IPR033227 Calcium-dependent secretion activator [PTHR12166] (2-86)

Mean predicted aligned error: 13.0 Å